Protein AF-A0A8K0KIW5-F1 (afdb_monomer_lite)

Foldseek 3Di:
DDDDDPDPDDDDPQDDPWHFQDWEDFEDFWIWTDTWQKIKIWGHDDPDDDDIDIDIDRLDDDDPPWGGWQEKYHDHHFRKIWTDTQQDWIWIAHPPVRHTQDTQDDHRFAFNYWYDDPDQWIWTFGDPAFRKIWIARNNVSDTDDIHGPPRGPVVVVVD

Radius of gyration: 17.93 Å; chains: 1; bounding box: 56×39×39 Å

Secondary structure (DSSP, 8-state):
---------------SS----EEEEETTTEEEEEETTEEEEEE---SSSPPPEEEEEE-S---TT---EEEEEE-SSSSEEEEEETTSPEEEEETTT--EEEEE---SPPEEEEEE-SSSEEEEEE-TTT-EEEEEETTTTEEEEEEE----HHHHTT-

InterPro domains:
  IPR015943 WD40/YVTN repeat-like-containing domain superfamily [G3DSA:2.130.10.10] (16-155)
  IPR036322 WD40-repeat-containing domain superfamily [SSF50978] (27-148)

pLDDT: mean 77.82, std 16.44, range [36.72, 95.81]

Structure (mmCIF, N/CA/C/O backbone):
data_AF-A0A8K0KIW5-F1
#
_entry.id   AF-A0A8K0KIW5-F1
#
loop_
_atom_site.group_PDB
_atom_site.id
_atom_site.type_symbol
_atom_site.label_atom_id
_atom_site.label_alt_id
_atom_site.label_comp_id
_atom_site.label_asym_id
_atom_site.label_entity_id
_atom_site.label_seq_id
_atom_site.pdbx_PDB_ins_code
_atom_site.Cartn_x
_atom_site.Cartn_y
_atom_site.Cartn_z
_atom_site.occupancy
_atom_site.B_iso_or_equiv
_atom_site.auth_seq_id
_atom_site.auth_comp_id
_atom_site.auth_asym_id
_atom_site.auth_atom_id
_atom_site.pdbx_PDB_model_num
ATOM 1 N N . MET A 1 1 ? -39.769 24.828 13.856 1.00 37.28 1 MET A N 1
ATOM 2 C CA . MET A 1 1 ? -38.710 24.445 14.812 1.00 37.28 1 MET A CA 1
ATOM 3 C C . MET A 1 1 ? -37.596 23.839 13.992 1.00 37.28 1 MET A C 1
ATOM 5 O O . MET A 1 1 ? -37.690 22.679 13.620 1.00 37.28 1 MET A O 1
ATOM 9 N N . ASP A 1 2 ? -36.640 24.676 13.609 1.00 39.56 2 ASP A N 1
ATOM 10 C CA . ASP A 1 2 ? -35.542 24.311 12.721 1.00 39.56 2 ASP A CA 1
ATOM 11 C C . ASP A 1 2 ? -34.338 23.932 13.593 1.00 39.56 2 ASP A C 1
ATOM 13 O O . ASP A 1 2 ? -33.947 24.698 14.475 1.00 39.56 2 ASP A O 1
ATOM 17 N N . ARG A 1 3 ? -33.837 22.704 13.449 1.00 43.00 3 ARG A N 1
ATOM 18 C CA . ARG A 1 3 ? -32.696 22.181 14.214 1.00 43.00 3 ARG A CA 1
ATOM 19 C C . ARG A 1 3 ? -31.484 22.183 13.292 1.00 43.00 3 ARG A C 1
ATOM 21 O O . ARG A 1 3 ? -31.209 21.187 12.631 1.00 43.00 3 ARG A O 1
ATOM 28 N N . THR A 1 4 ? -30.760 23.295 13.262 1.00 46.09 4 THR A N 1
ATOM 29 C CA . THR A 1 4 ? -29.416 23.352 12.683 1.00 46.09 4 THR A CA 1
ATOM 30 C C . THR A 1 4 ? -28.494 22.488 13.538 1.00 46.09 4 THR A C 1
ATOM 32 O O . THR A 1 4 ? -28.228 22.815 14.694 1.00 46.09 4 THR A O 1
ATOM 35 N N . ALA A 1 5 ? -28.070 21.344 13.002 1.00 49.28 5 ALA A N 1
ATOM 36 C CA . ALA A 1 5 ? -27.033 20.526 13.612 1.00 49.28 5 ALA A CA 1
ATOM 37 C C . ALA A 1 5 ? -25.733 21.340 13.639 1.00 49.28 5 ALA A C 1
ATOM 39 O O . ALA A 1 5 ? -25.256 21.786 12.595 1.00 49.28 5 ALA A O 1
ATOM 40 N N . ASP A 1 6 ? -25.209 21.564 14.838 1.00 44.28 6 ASP A N 1
ATOM 41 C CA . ASP A 1 6 ? -23.957 22.272 15.068 1.00 44.28 6 ASP A CA 1
ATOM 42 C C . ASP A 1 6 ? -22.801 21.374 14.596 1.00 44.28 6 ASP A C 1
ATOM 44 O O . ASP A 1 6 ? -22.355 20.467 15.300 1.00 44.28 6 ASP A O 1
ATOM 48 N N . ASN A 1 7 ? -22.398 21.531 13.333 1.00 51.44 7 ASN A N 1
ATOM 49 C CA . ASN A 1 7 ? -21.258 20.819 12.765 1.00 51.44 7 ASN A CA 1
ATOM 50 C C . ASN A 1 7 ? -19.985 21.585 13.138 1.00 51.44 7 ASN A C 1
ATOM 52 O O . ASN A 1 7 ? -19.544 22.473 12.403 1.00 51.44 7 ASN A O 1
ATOM 56 N N . GLU A 1 8 ? -19.381 21.232 14.276 1.00 45.72 8 GLU A N 1
ATOM 57 C CA . GLU A 1 8 ? -18.056 21.729 14.648 1.00 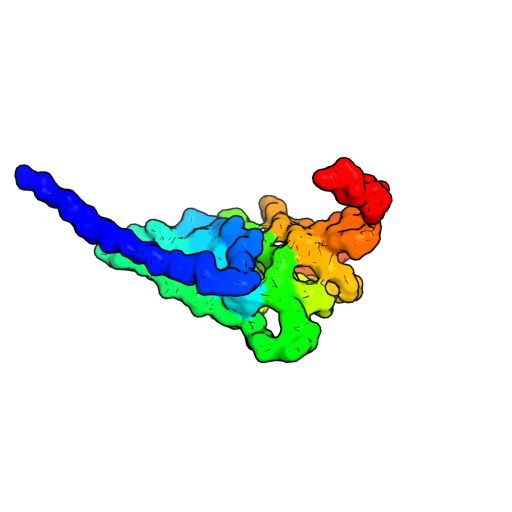45.72 8 GLU A CA 1
ATOM 58 C C . GLU A 1 8 ? -17.055 21.434 13.522 1.00 45.72 8 GLU A C 1
ATOM 60 O O . GLU A 1 8 ? -16.678 20.288 13.260 1.00 45.72 8 GLU A O 1
ATOM 65 N N . THR A 1 9 ? -16.614 22.489 12.835 1.00 52.09 9 THR A N 1
ATOM 66 C CA . THR A 1 9 ? -15.598 22.377 11.790 1.00 52.09 9 THR A CA 1
ATOM 67 C C . THR A 1 9 ? -14.246 22.126 12.451 1.00 52.09 9 THR A C 1
ATOM 69 O O . THR A 1 9 ? -13.653 23.027 13.044 1.00 52.09 9 THR A O 1
ATOM 72 N N . ARG A 1 10 ? -13.750 20.888 12.361 1.00 52.56 10 ARG A N 1
ATOM 73 C CA . ARG A 1 10 ? -12.423 20.513 12.862 1.00 52.56 10 ARG A CA 1
ATOM 74 C C . ARG A 1 10 ? -11.376 20.745 11.784 1.00 52.56 10 ARG A C 1
ATOM 76 O O . ARG A 1 10 ? -11.303 20.014 10.801 1.00 52.56 10 ARG A O 1
ATOM 83 N N . TRP A 1 11 ? -10.555 21.764 11.994 1.00 51.16 11 TRP A N 1
ATOM 84 C CA . TRP A 1 11 ? -9.410 22.055 11.145 1.00 51.16 11 TRP A CA 1
ATOM 85 C C . TRP A 1 11 ? -8.217 21.205 11.576 1.00 51.16 11 TRP A C 1
ATOM 87 O O . TRP A 1 11 ? -7.767 21.288 12.717 1.00 51.16 11 TRP A O 1
ATOM 97 N N . ILE A 1 12 ? -7.675 20.411 10.656 1.00 55.12 12 ILE A N 1
ATOM 98 C CA . ILE A 1 12 ? -6.349 19.812 10.819 1.00 55.12 12 ILE A CA 1
ATOM 99 C C . ILE A 1 12 ? -5.348 20.853 10.309 1.00 55.12 12 ILE A C 1
ATOM 101 O O . ILE A 1 12 ? -5.472 21.333 9.183 1.00 55.12 12 ILE A O 1
ATOM 105 N N . LYS A 1 13 ? -4.392 21.272 11.147 1.00 48.00 13 LYS A N 1
ATOM 106 C CA . LYS A 1 13 ? -3.386 22.274 10.768 1.00 48.00 13 LYS A CA 1
ATOM 107 C C . LYS A 1 13 ? -2.325 21.618 9.877 1.00 48.00 13 LYS A C 1
ATOM 109 O O . LYS A 1 13 ? -1.405 20.980 10.371 1.00 48.00 13 LYS A O 1
ATOM 114 N N . LEU A 1 14 ? -2.468 21.790 8.565 1.00 49.44 14 LEU A N 1
ATOM 115 C CA . LEU A 1 14 ? -1.633 21.195 7.510 1.00 49.44 14 LEU A CA 1
ATOM 116 C C . LEU A 1 14 ? -0.339 21.996 7.232 1.00 49.44 14 LEU A C 1
ATOM 118 O O . LEU A 1 14 ? -0.080 22.360 6.089 1.00 49.44 14 LEU A O 1
ATOM 122 N N . GLY A 1 15 ? 0.440 22.360 8.258 1.00 36.72 15 GLY A N 1
ATOM 123 C CA . GLY A 1 15 ? 1.567 23.296 8.098 1.00 36.72 15 GLY A CA 1
ATOM 124 C C . GLY A 1 15 ? 2.892 22.830 8.704 1.00 36.72 15 GLY A C 1
ATOM 125 O O . GLY A 1 15 ? 3.023 22.798 9.924 1.00 36.72 15 GLY A O 1
ATOM 126 N N . GLY A 1 16 ? 3.876 22.564 7.840 1.00 53.19 16 GLY A N 1
ATOM 127 C CA . GLY A 1 16 ? 5.279 22.243 8.132 1.00 53.19 16 GLY A CA 1
ATOM 128 C C . GLY A 1 16 ? 6.023 21.893 6.831 1.00 53.19 16 GLY A C 1
ATOM 129 O O . GLY A 1 16 ? 5.384 21.789 5.788 1.00 53.19 16 GLY A O 1
ATOM 130 N N . GLN A 1 17 ? 7.352 21.710 6.859 1.00 53.09 17 GLN A N 1
ATOM 131 C CA . GLN A 1 17 ? 8.107 21.208 5.687 1.00 53.09 17 GLN A CA 1
ATOM 132 C C . GLN A 1 17 ? 7.651 19.808 5.227 1.00 53.09 17 GLN A C 1
ATOM 134 O O . GLN A 1 17 ? 7.967 19.398 4.112 1.00 53.09 17 GLN A O 1
ATOM 139 N N . ASP A 1 18 ? 6.864 19.115 6.050 1.00 54.44 18 ASP A N 1
ATOM 140 C CA . ASP A 1 18 ? 6.187 17.879 5.694 1.00 54.44 18 ASP A CA 1
ATOM 141 C C . ASP A 1 18 ? 4.897 18.133 4.921 1.00 54.44 18 ASP A C 1
ATOM 143 O O . ASP A 1 18 ? 3.873 18.558 5.462 1.00 54.44 18 ASP A O 1
ATOM 147 N N . GLN A 1 19 ? 4.954 17.846 3.625 1.00 61.97 19 GLN A N 1
ATOM 148 C CA . GLN A 1 19 ? 3.797 17.919 2.749 1.00 61.97 19 GLN A CA 1
ATOM 149 C C . GLN A 1 19 ? 2.988 16.625 2.831 1.00 61.97 19 GLN A C 1
ATOM 151 O O . GLN A 1 19 ? 3.534 15.530 2.679 1.00 61.97 19 GLN A O 1
ATOM 156 N N . MET A 1 20 ? 1.672 16.754 3.032 1.00 61.62 20 MET A N 1
ATOM 157 C CA . MET A 1 20 ? 0.722 15.667 2.782 1.00 61.62 20 MET A CA 1
ATOM 158 C C . MET A 1 20 ? 0.969 15.130 1.377 1.00 61.62 20 MET A C 1
ATOM 160 O O . MET A 1 20 ? 0.847 15.875 0.405 1.00 61.62 20 MET A O 1
ATOM 164 N N . LYS A 1 21 ? 1.314 13.849 1.265 1.00 67.88 21 LYS A N 1
ATOM 165 C CA . LYS A 1 21 ? 1.639 13.285 -0.047 1.00 67.88 21 LYS A CA 1
ATOM 166 C C . LYS A 1 21 ? 0.413 12.722 -0.754 1.00 67.88 21 LYS A C 1
ATOM 168 O O . LYS A 1 21 ? 0.326 12.851 -1.966 1.00 67.88 21 LYS A O 1
ATOM 173 N N . ASN A 1 22 ? -0.537 12.124 -0.024 1.00 76.62 22 ASN A N 1
ATOM 174 C CA . ASN A 1 22 ? -1.619 11.344 -0.633 1.00 76.62 22 ASN A CA 1
ATOM 175 C C . ASN A 1 22 ? -2.885 11.281 0.245 1.00 76.62 22 ASN A C 1
ATOM 177 O O . ASN A 1 22 ? -2.782 11.114 1.461 1.00 76.62 22 ASN A O 1
ATOM 181 N N . ILE A 1 23 ? -4.065 11.332 -0.389 1.00 87.31 23 ILE A N 1
ATOM 182 C CA . ILE A 1 23 ? -5.389 11.037 0.195 1.00 87.31 23 ILE A CA 1
ATOM 183 C C . ILE A 1 23 ? -5.948 9.787 -0.499 1.00 87.31 23 ILE A C 1
ATOM 185 O O . ILE A 1 23 ? -5.859 9.684 -1.721 1.00 87.31 23 ILE A O 1
ATOM 189 N N . PHE A 1 24 ? -6.537 8.852 0.250 1.00 90.50 24 PHE A N 1
ATOM 190 C CA . PHE A 1 24 ? -7.087 7.604 -0.293 1.00 90.50 24 PHE A CA 1
ATOM 191 C C . PHE A 1 24 ? -8.268 7.074 0.533 1.00 90.50 24 PHE A C 1
ATOM 193 O O . PHE A 1 24 ? -8.434 7.422 1.699 1.00 90.50 24 PHE A O 1
ATOM 200 N N . PHE A 1 25 ? -9.102 6.223 -0.066 1.00 90.81 25 PHE A N 1
ATOM 201 C CA . PHE A 1 25 ? -10.178 5.521 0.644 1.00 90.81 25 PHE A CA 1
ATOM 202 C C . PHE A 1 25 ? -9.687 4.192 1.199 1.00 90.81 25 PHE A C 1
ATOM 204 O O . PHE A 1 25 ? -8.894 3.528 0.547 1.00 90.81 25 PHE A O 1
ATOM 211 N N . VAL A 1 26 ? -10.193 3.781 2.362 1.00 91.19 26 VAL A N 1
ATOM 212 C CA . VAL A 1 26 ? -9.946 2.456 2.951 1.00 91.19 26 VAL A CA 1
ATOM 213 C C . VAL A 1 26 ? -11.287 1.793 3.222 1.00 91.19 26 VAL A C 1
ATOM 215 O O . VAL A 1 26 ? -12.037 2.219 4.100 1.00 91.19 26 VAL A O 1
ATOM 218 N N . GLY A 1 27 ? -11.624 0.760 2.450 1.00 86.06 27 GLY A N 1
ATOM 219 C CA . GLY A 1 27 ? -12.981 0.225 2.454 1.00 86.06 27 GLY A CA 1
ATOM 220 C C . GLY A 1 27 ? -14.014 1.282 2.035 1.00 86.06 27 GLY A C 1
ATOM 221 O O . GLY A 1 27 ? -13.762 2.112 1.163 1.00 86.06 27 GLY A O 1
ATOM 222 N N . LYS A 1 28 ? -15.206 1.251 2.645 1.00 84.81 28 LYS A N 1
ATOM 223 C CA . LYS A 1 28 ? -16.374 2.018 2.164 1.00 84.81 28 LYS A CA 1
ATOM 224 C C . LYS A 1 28 ? -16.634 3.333 2.894 1.00 84.81 28 LYS A C 1
ATOM 226 O O . LYS A 1 28 ? -17.416 4.147 2.404 1.00 84.81 28 LYS A O 1
ATOM 231 N N . ASP A 1 29 ? -16.067 3.526 4.076 1.00 85.75 29 ASP A N 1
ATOM 232 C CA . ASP A 1 29 ? -16.477 4.573 5.016 1.00 85.75 29 ASP A CA 1
ATOM 233 C C . ASP A 1 29 ? -15.314 5.288 5.716 1.00 85.75 29 ASP A C 1
ATOM 235 O O . ASP A 1 29 ? -15.538 6.069 6.646 1.00 85.75 29 ASP A O 1
ATOM 239 N N . VAL A 1 30 ? -14.087 5.068 5.242 1.00 88.44 30 VAL A N 1
ATOM 240 C CA . VAL A 1 30 ? -12.878 5.678 5.796 1.00 88.44 30 VAL A CA 1
ATOM 241 C C . VAL A 1 30 ? -12.096 6.387 4.702 1.00 88.44 30 VAL A C 1
ATOM 243 O O . VAL A 1 30 ? -11.846 5.829 3.634 1.00 88.44 30 VAL A O 1
ATOM 246 N N . VAL A 1 31 ? -11.696 7.620 4.994 1.00 89.62 31 VAL A N 1
ATOM 247 C CA . VAL A 1 31 ? -10.722 8.390 4.217 1.00 89.62 31 VAL A CA 1
ATOM 248 C C . VAL A 1 31 ? -9.431 8.431 5.014 1.00 89.62 31 VAL A C 1
ATOM 250 O O . VAL A 1 31 ? -9.459 8.685 6.215 1.00 89.62 31 VAL A O 1
ATOM 253 N N . ALA A 1 32 ? -8.307 8.188 4.362 1.00 90.69 32 ALA A N 1
ATOM 254 C CA . ALA A 1 32 ? -6.996 8.206 4.974 1.00 90.69 32 ALA A CA 1
ATOM 255 C C . ALA A 1 32 ? -6.075 9.204 4.270 1.00 90.69 32 ALA A C 1
ATOM 257 O O . ALA A 1 32 ? -6.197 9.440 3.066 1.00 90.69 32 ALA A O 1
ATOM 258 N N . VAL A 1 33 ? -5.156 9.797 5.028 1.00 88.25 33 VAL A N 1
ATOM 259 C CA . VAL A 1 33 ? -4.178 10.757 4.520 1.00 88.25 33 VAL A CA 1
ATOM 260 C C . VAL A 1 33 ? -2.806 10.454 5.102 1.00 88.25 33 VAL A C 1
ATOM 262 O O . VAL A 1 33 ? -2.666 10.326 6.317 1.00 88.25 33 VAL A O 1
ATOM 265 N N . SER A 1 34 ? -1.796 10.329 4.241 1.00 85.38 34 SER A N 1
ATOM 266 C CA . SER A 1 34 ? -0.415 10.081 4.665 1.00 85.38 34 SER A CA 1
ATOM 267 C C . SER A 1 34 ? 0.345 11.387 4.896 1.00 85.38 34 SER A C 1
ATOM 269 O O . SER A 1 34 ? 0.416 12.227 3.990 1.00 85.38 34 SER A O 1
ATOM 271 N N . GLN A 1 35 ? 0.991 11.497 6.052 1.00 83.19 35 GLN A N 1
ATOM 272 C CA . GLN A 1 35 ? 1.883 12.588 6.422 1.00 83.19 35 GLN A CA 1
ATOM 273 C C . GLN A 1 35 ? 3.177 12.000 6.990 1.00 83.19 35 GLN A C 1
ATOM 275 O O . GLN A 1 35 ? 3.167 11.407 8.066 1.00 83.19 35 GLN A O 1
ATOM 280 N N . SER A 1 36 ? 4.285 12.167 6.268 1.00 80.75 36 SER A N 1
ATOM 281 C CA . SER A 1 36 ? 5.620 11.720 6.701 1.00 80.75 36 SER A CA 1
ATOM 282 C C . SER A 1 36 ? 5.646 10.222 7.026 1.00 80.75 36 SER A C 1
ATOM 284 O O . SER A 1 36 ? 5.649 9.410 6.107 1.00 80.75 36 SER A O 1
ATOM 286 N N . PHE A 1 37 ? 5.613 9.837 8.300 1.00 80.00 37 PHE A N 1
ATOM 287 C CA . PHE A 1 37 ? 5.649 8.453 8.789 1.00 80.00 37 PHE A CA 1
ATOM 288 C C . PHE A 1 37 ? 4.278 7.947 9.267 1.00 80.00 37 PHE A C 1
ATOM 290 O O . PHE A 1 37 ? 4.111 6.768 9.588 1.00 80.00 37 PHE A O 1
ATOM 297 N N . ASN A 1 38 ? 3.284 8.834 9.268 1.00 82.88 38 ASN A N 1
ATOM 298 C CA . ASN A 1 38 ? 1.976 8.619 9.860 1.00 82.88 38 ASN A CA 1
ATOM 299 C C . ASN A 1 38 ? 0.900 8.548 8.783 1.00 82.88 38 ASN A C 1
ATOM 301 O O . ASN A 1 38 ? 0.991 9.167 7.717 1.00 82.88 38 ASN A O 1
ATOM 305 N N . ILE A 1 39 ? -0.165 7.813 9.085 1.00 87.94 39 ILE A N 1
ATOM 306 C CA . ILE A 1 39 ? -1.396 7.858 8.309 1.00 87.94 39 ILE A CA 1
ATOM 307 C C . ILE A 1 39 ? -2.540 8.216 9.251 1.00 87.94 39 ILE A C 1
ATOM 309 O O . ILE A 1 39 ? -2.784 7.564 10.265 1.00 87.94 39 ILE A O 1
ATOM 313 N N . HIS A 1 40 ? -3.261 9.268 8.893 1.00 87.38 40 HIS A N 1
ATOM 314 C CA . HIS A 1 40 ? -4.454 9.715 9.592 1.00 87.38 40 HIS A CA 1
ATOM 315 C C . HIS A 1 40 ? -5.682 9.125 8.911 1.00 87.38 40 HIS A C 1
ATOM 317 O O . HIS A 1 40 ? -5.822 9.244 7.700 1.00 87.38 40 HIS A O 1
ATOM 323 N N . PHE A 1 41 ? -6.581 8.524 9.679 1.00 88.88 41 PHE A N 1
ATOM 324 C CA . PHE A 1 41 ? -7.810 7.887 9.224 1.00 88.88 41 PHE A CA 1
ATOM 325 C C . PHE A 1 41 ? -9.017 8.636 9.790 1.00 88.88 41 PHE A C 1
ATOM 327 O O . PHE A 1 41 ? -9.147 8.843 10.998 1.00 88.88 41 PHE A O 1
ATOM 334 N N . LEU A 1 42 ? -9.930 9.011 8.906 1.00 87.31 42 LEU A N 1
ATOM 335 C CA . LEU A 1 42 ? -11.202 9.642 9.206 1.00 87.31 42 LEU A CA 1
ATOM 336 C C . LEU A 1 42 ? -12.325 8.700 8.788 1.00 87.31 42 LEU A C 1
ATOM 338 O O . LEU A 1 42 ? -12.583 8.513 7.598 1.00 87.31 42 LEU A O 1
ATOM 342 N N . LYS A 1 43 ? -13.026 8.141 9.773 1.00 84.50 43 LYS A N 1
ATOM 343 C CA . LYS A 1 43 ? -14.269 7.414 9.522 1.00 84.50 43 LYS A CA 1
ATOM 344 C C . LYS A 1 43 ? -15.416 8.416 9.411 1.00 84.50 43 LYS A C 1
ATOM 346 O O . LYS A 1 43 ? -15.703 9.131 10.372 1.00 84.50 43 LYS A O 1
ATOM 351 N N . TYR A 1 44 ? -16.058 8.479 8.245 1.00 77.56 44 TYR A N 1
ATOM 352 C CA . TYR A 1 44 ? -17.051 9.517 7.938 1.00 77.56 44 TYR A CA 1
ATOM 353 C C . TYR A 1 44 ? -18.504 9.027 7.985 1.00 77.56 44 TYR A C 1
ATOM 355 O O . TYR A 1 44 ? -19.408 9.849 8.140 1.00 77.56 44 TYR A O 1
ATOM 363 N N . LYS A 1 45 ? -18.761 7.713 7.884 1.00 70.25 45 LYS A N 1
ATOM 364 C CA . LYS A 1 45 ? -20.096 7.162 8.169 1.00 70.25 45 LYS A CA 1
ATOM 365 C C . LYS A 1 45 ? -20.186 6.759 9.629 1.00 70.25 45 LYS A C 1
ATOM 367 O O . LYS A 1 45 ? -19.374 5.978 10.124 1.00 70.25 45 LYS A O 1
ATOM 372 N N . ASN A 1 46 ? -21.206 7.285 10.293 1.00 60.84 46 ASN A N 1
ATOM 373 C CA . ASN A 1 46 ? -21.552 6.911 11.647 1.00 60.84 46 ASN A CA 1
ATOM 374 C C . ASN A 1 46 ? -22.906 6.200 11.635 1.00 60.84 46 ASN A C 1
ATOM 376 O O . ASN A 1 46 ? -23.900 6.799 11.227 1.00 60.84 46 ASN A O 1
ATOM 380 N N . GLU A 1 47 ? -22.945 4.932 12.042 1.00 64.25 47 GLU A N 1
ATOM 381 C CA . GLU A 1 47 ? -24.209 4.191 12.143 1.00 64.25 47 GLU A CA 1
ATOM 382 C C . GLU A 1 47 ? -25.034 4.633 13.366 1.00 64.25 47 GLU A C 1
ATOM 384 O O . GLU A 1 47 ? -26.242 4.428 13.393 1.00 64.25 47 GLU A O 1
ATOM 389 N N . GLU A 1 48 ? -24.446 5.371 14.316 1.00 55.66 48 GLU A N 1
ATOM 390 C CA . GLU A 1 48 ? -25.168 5.907 15.471 1.00 55.66 48 GLU A CA 1
ATOM 391 C C . GLU A 1 48 ? -24.655 7.298 15.856 1.00 55.66 48 GLU A C 1
ATOM 393 O O . GLU A 1 48 ? -23.644 7.388 16.533 1.00 55.66 48 GLU A O 1
ATOM 398 N N . LYS A 1 49 ? -25.350 8.374 15.436 1.00 54.00 49 LYS A N 1
ATOM 399 C CA . LYS A 1 49 ? -25.440 9.738 16.045 1.00 54.00 49 LYS A CA 1
ATOM 400 C C . LYS A 1 49 ? -24.211 10.377 16.746 1.00 54.00 49 LYS A C 1
ATOM 402 O O . LYS A 1 49 ? -24.374 11.353 17.474 1.00 54.00 49 LYS A O 1
ATOM 407 N N . GLY A 1 50 ? -23.001 9.881 16.559 1.00 54.66 50 GLY A N 1
ATOM 408 C CA . GLY A 1 50 ? -21.798 10.320 17.250 1.00 54.66 50 GLY A CA 1
ATOM 409 C C . GLY A 1 50 ? -20.957 11.242 16.381 1.00 54.66 50 GLY A C 1
ATOM 410 O O . GLY A 1 50 ? -21.103 11.310 15.157 1.00 54.66 50 GLY A O 1
ATOM 411 N N . SER A 1 51 ? -20.036 11.947 17.016 1.00 57.88 51 SER A N 1
ATOM 412 C CA . SER A 1 51 ? -19.038 12.752 16.323 1.00 57.88 51 SER A CA 1
ATOM 413 C C . SER A 1 51 ? -18.184 11.890 15.372 1.00 57.88 51 SER A C 1
ATOM 415 O O . SER A 1 51 ? -17.981 10.702 15.645 1.00 57.88 51 SER A O 1
ATOM 417 N N . PRO A 1 52 ? -17.666 12.460 14.268 1.00 62.28 52 PRO A N 1
ATOM 418 C CA . PRO A 1 52 ? -16.696 11.781 13.409 1.00 62.28 52 PRO A CA 1
ATOM 419 C C . PRO A 1 52 ? -15.522 11.226 14.228 1.00 62.28 52 PRO A C 1
ATOM 421 O O . PRO A 1 52 ? -14.980 11.916 15.098 1.00 62.28 52 PRO A O 1
ATOM 424 N N . GLN A 1 53 ? -15.139 9.975 13.954 1.00 71.44 53 GLN A N 1
ATOM 425 C CA . GLN A 1 53 ? -14.012 9.320 14.619 1.00 71.44 53 GLN A CA 1
ATOM 426 C C . GLN A 1 53 ? -12.735 9.565 13.811 1.00 71.44 53 GLN A C 1
ATOM 428 O O . GLN A 1 53 ? -12.635 9.170 12.647 1.00 71.44 53 GLN A O 1
ATOM 433 N N . PHE A 1 54 ? -11.769 10.221 14.453 1.00 71.75 54 PHE A N 1
ATOM 434 C CA . PHE A 1 54 ? -10.434 10.472 13.919 1.00 71.75 54 PHE A CA 1
ATOM 435 C C . PHE A 1 54 ? -9.449 9.539 14.618 1.00 71.75 54 PHE A C 1
ATOM 437 O O . PHE A 1 54 ? -9.397 9.509 15.847 1.00 71.75 54 PHE A O 1
ATOM 444 N N . LEU A 1 55 ? -8.675 8.792 13.840 1.00 74.50 55 LEU A N 1
ATOM 445 C CA . LEU A 1 55 ? -7.628 7.902 14.329 1.00 74.50 55 LEU A CA 1
ATOM 446 C C . LEU A 1 55 ? -6.325 8.254 13.617 1.00 74.50 55 LEU A C 1
ATOM 448 O O . LEU A 1 55 ? -6.303 8.370 12.397 1.00 74.50 55 LEU A O 1
ATOM 452 N N . THR A 1 56 ? -5.238 8.405 14.362 1.00 77.50 56 THR A N 1
ATOM 453 C CA . THR A 1 56 ? -3.890 8.487 13.789 1.00 77.50 56 THR A CA 1
ATOM 454 C C . THR A 1 56 ? -3.212 7.152 14.019 1.00 77.50 56 THR A C 1
ATOM 456 O O . THR A 1 56 ? -3.286 6.613 15.123 1.00 77.50 56 THR A O 1
ATOM 459 N N . TYR A 1 57 ? -2.587 6.616 12.979 1.00 76.50 57 TYR A N 1
ATOM 460 C CA . TYR A 1 57 ? -1.798 5.404 13.069 1.00 76.50 57 TYR A CA 1
ATOM 461 C C . TYR A 1 57 ? -0.388 5.672 12.555 1.00 76.50 57 TYR A C 1
ATOM 463 O O . TYR A 1 57 ? -0.189 6.053 11.395 1.00 76.50 57 TYR A O 1
ATOM 471 N N . ASP A 1 58 ? 0.578 5.446 13.435 1.00 74.25 58 ASP A N 1
ATOM 472 C CA . ASP A 1 58 ? 1.995 5.530 13.120 1.00 74.25 58 ASP A CA 1
ATOM 473 C C . ASP A 1 58 ? 2.374 4.208 12.447 1.00 74.25 58 ASP A C 1
ATOM 475 O O . ASP A 1 58 ? 2.514 3.168 13.095 1.00 74.25 58 ASP A O 1
ATOM 479 N N . VAL A 1 59 ? 2.446 4.225 11.117 1.00 73.44 59 VAL A N 1
ATOM 480 C CA . VAL A 1 59 ? 2.741 3.018 10.331 1.00 73.44 59 VAL A CA 1
ATOM 481 C C . VAL A 1 59 ? 4.190 2.601 10.533 1.00 73.44 59 VAL A C 1
ATOM 483 O O . VAL A 1 59 ? 4.499 1.415 10.640 1.00 73.44 59 VAL A O 1
ATOM 486 N N . PHE A 1 60 ? 5.074 3.593 10.580 1.00 71.12 60 PHE A N 1
ATOM 487 C CA . PHE A 1 60 ? 6.504 3.411 10.723 1.00 71.12 60 PHE A CA 1
ATOM 488 C C . PHE A 1 60 ? 6.997 4.210 11.916 1.00 71.12 60 PHE A C 1
ATOM 490 O O . PHE A 1 60 ? 6.517 5.309 12.188 1.00 71.12 60 PHE A O 1
ATOM 497 N N . LYS A 1 61 ? 7.981 3.654 12.618 1.00 69.56 61 LYS A N 1
ATOM 498 C CA . LYS A 1 61 ? 8.733 4.428 13.598 1.00 69.56 61 LYS A CA 1
ATOM 499 C C . LYS A 1 61 ? 9.663 5.364 12.842 1.00 69.56 61 LYS A C 1
ATOM 501 O O . LYS A 1 61 ? 10.268 4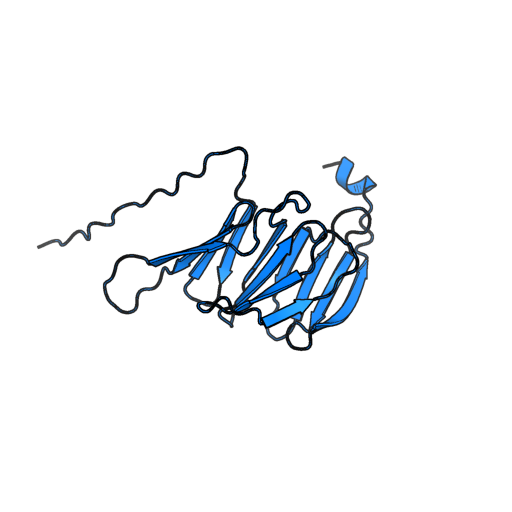.950 11.856 1.00 69.56 61 LYS A O 1
ATOM 506 N N . GLU A 1 62 ? 9.751 6.597 13.315 1.00 66.25 62 GLU A N 1
ATOM 507 C CA . GLU A 1 62 ? 10.791 7.520 12.885 1.00 66.25 62 GLU A CA 1
ATOM 508 C C . GLU A 1 62 ? 12.154 6.884 13.194 1.00 66.25 62 GLU A C 1
ATOM 510 O O . GLU A 1 62 ? 12.408 6.459 14.324 1.00 66.25 62 GLU A O 1
ATOM 515 N N . ASP A 1 63 ? 12.974 6.735 12.159 1.00 66.44 63 ASP A N 1
ATOM 516 C CA . ASP A 1 63 ? 14.324 6.182 12.216 1.00 66.44 63 ASP A CA 1
ATOM 517 C C . ASP A 1 63 ? 15.175 6.940 11.191 1.00 66.44 63 ASP A C 1
ATOM 519 O O . ASP A 1 63 ? 14.685 7.303 10.117 1.00 66.44 63 ASP A O 1
ATOM 523 N N . ASP A 1 64 ? 16.441 7.179 11.518 1.00 56.59 64 ASP A N 1
ATOM 524 C CA . ASP A 1 64 ? 17.353 8.042 10.762 1.00 56.59 64 ASP A CA 1
ATOM 525 C C . ASP A 1 64 ? 17.663 7.492 9.351 1.00 56.59 64 ASP A C 1
ATOM 527 O O . ASP A 1 64 ? 18.160 8.215 8.485 1.00 56.59 64 ASP A O 1
ATOM 531 N N . GLU A 1 65 ? 17.375 6.211 9.089 1.00 64.25 65 GLU A N 1
ATOM 532 C CA . GLU A 1 65 ? 17.704 5.539 7.823 1.00 64.25 65 GLU A CA 1
ATOM 533 C C . GLU A 1 65 ? 16.611 5.601 6.745 1.00 64.25 65 GLU A C 1
ATOM 535 O O . GLU A 1 65 ? 16.879 5.276 5.578 1.00 64.25 65 GLU A O 1
ATOM 540 N N . VAL A 1 66 ? 15.388 6.004 7.094 1.00 65.56 66 VAL A N 1
ATOM 541 C CA . VAL A 1 66 ? 14.240 5.926 6.186 1.00 65.56 66 VAL A CA 1
ATOM 542 C C . VAL A 1 66 ? 13.589 7.285 5.956 1.00 65.56 66 VAL A C 1
ATOM 544 O O . VAL A 1 66 ? 13.051 7.918 6.856 1.00 65.56 66 VAL A O 1
ATOM 547 N N . GLU A 1 67 ? 13.567 7.715 4.694 1.00 69.88 67 GLU A N 1
ATOM 548 C CA . GLU A 1 67 ? 12.705 8.816 4.265 1.00 69.88 67 GLU A CA 1
ATOM 549 C C . GLU A 1 67 ? 11.263 8.299 4.242 1.00 69.88 67 GLU A C 1
ATOM 551 O O . GLU A 1 67 ? 11.035 7.203 3.735 1.00 69.88 67 GLU A O 1
ATOM 556 N N . GLY A 1 68 ? 10.327 9.067 4.810 1.00 77.56 68 GLY A N 1
ATOM 557 C CA . GLY A 1 68 ? 8.935 8.693 5.091 1.00 77.56 68 GLY A CA 1
ATOM 558 C C . GLY A 1 68 ? 8.135 7.999 3.976 1.00 77.56 68 GLY A C 1
ATOM 559 O O . GLY A 1 68 ? 8.600 7.694 2.880 1.00 77.56 68 GLY A O 1
ATOM 560 N N . ILE A 1 69 ? 6.857 7.769 4.250 1.00 83.94 69 ILE A N 1
ATOM 561 C CA . ILE A 1 69 ? 5.912 7.131 3.331 1.00 83.94 69 ILE A CA 1
ATOM 562 C C . ILE A 1 69 ? 5.966 7.814 1.954 1.00 83.94 69 ILE A C 1
ATOM 564 O O . ILE A 1 69 ? 5.770 9.026 1.822 1.00 83.94 69 ILE A O 1
ATOM 568 N N . THR A 1 70 ? 6.238 7.028 0.912 1.00 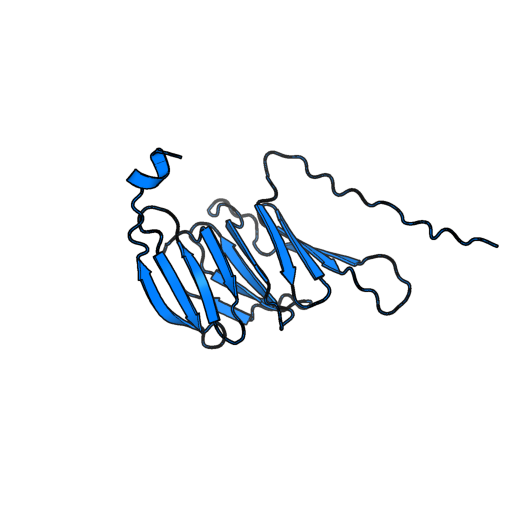85.69 70 THR A N 1
ATOM 569 C CA . THR A 1 70 ? 6.316 7.516 -0.471 1.00 85.69 70 THR A CA 1
ATOM 570 C C . THR A 1 70 ? 4.960 7.446 -1.149 1.00 85.69 70 THR A C 1
ATOM 572 O O . THR A 1 70 ? 4.579 8.365 -1.872 1.00 85.69 70 THR A O 1
ATOM 575 N N . CYS A 1 71 ? 4.212 6.374 -0.899 1.00 87.75 71 CYS A N 1
ATOM 576 C CA . CYS A 1 71 ? 2.898 6.165 -1.483 1.00 87.75 71 CYS A CA 1
ATOM 577 C C . CYS A 1 71 ? 2.041 5.231 -0.633 1.00 87.75 71 CYS A C 1
ATOM 579 O O . CYS A 1 71 ? 2.531 4.428 0.162 1.00 87.75 71 CYS A O 1
ATOM 581 N N . VAL A 1 72 ? 0.735 5.357 -0.832 1.00 91.94 72 VAL A N 1
ATOM 582 C CA . VAL A 1 72 ? -0.317 4.643 -0.115 1.00 91.94 72 VAL A CA 1
ATOM 583 C C . VAL A 1 72 ? -1.451 4.348 -1.080 1.00 91.94 72 VAL A C 1
ATOM 585 O O . VAL A 1 72 ? -1.718 5.129 -1.992 1.00 91.94 72 VAL A O 1
ATOM 588 N N . ALA A 1 73 ? -2.123 3.226 -0.873 1.00 93.94 73 ALA A N 1
ATOM 589 C CA . ALA A 1 73 ? -3.333 2.868 -1.593 1.00 93.94 73 ALA A CA 1
ATOM 590 C C . ALA A 1 73 ? -4.255 2.117 -0.646 1.00 93.94 73 ALA A C 1
ATOM 592 O O . ALA A 1 73 ? -3.789 1.301 0.146 1.00 93.94 73 ALA A O 1
ATOM 593 N N . GLY A 1 74 ? -5.557 2.352 -0.727 1.00 94.25 74 GLY A N 1
ATOM 594 C CA . GLY A 1 74 ? -6.517 1.523 -0.014 1.00 94.25 74 GLY A CA 1
ATOM 595 C C . GLY A 1 74 ? -7.266 0.606 -0.959 1.00 94.25 74 GLY A C 1
ATOM 596 O O . GLY A 1 74 ? -7.385 0.868 -2.155 1.00 94.25 74 GLY A O 1
ATOM 597 N N . HIS A 1 75 ? -7.716 -0.511 -0.409 1.00 93.25 75 HIS A N 1
ATOM 598 C CA . HIS A 1 75 ? -8.479 -1.494 -1.150 1.00 93.25 75 HIS A CA 1
ATOM 599 C C . HIS A 1 75 ? -9.958 -1.082 -1.170 1.00 93.25 75 HIS A C 1
ATOM 601 O O . HIS A 1 75 ? -10.528 -0.730 -0.138 1.00 93.25 75 HIS A O 1
ATOM 607 N N . GLU A 1 76 ? -10.604 -1.168 -2.334 1.00 83.19 76 GLU A N 1
ATOM 608 C CA . GLU A 1 76 ? -11.984 -0.690 -2.515 1.00 83.19 76 GLU A CA 1
ATOM 609 C C . GLU A 1 76 ? -13.022 -1.577 -1.798 1.00 83.19 76 GLU A C 1
ATOM 611 O O . GLU A 1 76 ? -13.956 -1.090 -1.161 1.00 83.19 76 GLU A O 1
ATOM 616 N N . GLY A 1 77 ? -12.857 -2.904 -1.871 1.00 84.62 77 GLY A N 1
ATOM 617 C CA . GLY A 1 77 ? -13.781 -3.871 -1.259 1.00 84.62 77 GLY A CA 1
ATOM 618 C C . GLY A 1 77 ? -13.481 -4.303 0.185 1.00 84.62 77 GLY A C 1
ATOM 619 O O . GLY A 1 77 ? -14.403 -4.697 0.899 1.00 84.62 77 GLY A O 1
ATOM 620 N N . LEU A 1 78 ? -12.222 -4.250 0.623 1.00 90.38 78 LEU A N 1
ATOM 621 C CA . LEU A 1 78 ? -11.770 -4.758 1.918 1.00 90.38 78 LEU A CA 1
ATOM 622 C C . LEU A 1 78 ? -11.272 -3.599 2.788 1.00 90.38 78 LEU A C 1
ATOM 624 O O . LEU A 1 78 ? -10.642 -2.684 2.260 1.00 90.38 78 LEU A O 1
ATOM 628 N N . PRO A 1 79 ? -11.491 -3.623 4.115 1.00 91.25 79 PRO A N 1
ATOM 629 C CA . PRO A 1 79 ? -10.950 -2.605 5.005 1.00 91.25 79 PRO A CA 1
ATOM 630 C C . PRO A 1 79 ? -9.448 -2.858 5.206 1.00 91.25 79 PRO A C 1
ATOM 632 O O . PRO A 1 79 ? -9.018 -3.404 6.216 1.00 91.25 79 PRO A O 1
ATOM 635 N N . MET A 1 80 ? -8.641 -2.528 4.200 1.00 93.50 80 MET A N 1
ATOM 636 C CA . MET A 1 80 ? -7.188 -2.682 4.213 1.00 93.50 80 MET A CA 1
ATOM 637 C C . MET A 1 80 ? -6.513 -1.639 3.327 1.00 93.50 80 MET A C 1
ATOM 639 O O . MET A 1 80 ? -7.138 -1.040 2.448 1.00 93.50 80 MET A O 1
ATOM 643 N N . PHE A 1 81 ? -5.219 -1.452 3.543 1.00 94.88 81 PHE A N 1
ATOM 644 C CA . PHE A 1 81 ? -4.399 -0.540 2.762 1.00 94.88 81 PHE A CA 1
ATOM 645 C C . PHE A 1 81 ? -2.984 -1.083 2.570 1.00 94.88 81 PHE A C 1
ATOM 647 O O . PHE A 1 81 ? -2.506 -1.920 3.337 1.00 94.88 81 PHE A O 1
ATOM 654 N N . ALA A 1 82 ? -2.327 -0.599 1.523 1.00 94.62 82 ALA A N 1
ATOM 655 C CA . ALA A 1 82 ? -0.931 -0.822 1.208 1.00 94.62 82 ALA A CA 1
ATOM 656 C C . ALA A 1 82 ? -0.163 0.492 1.347 1.00 94.62 82 ALA A C 1
ATOM 658 O O . ALA A 1 82 ? -0.693 1.573 1.084 1.00 94.62 82 ALA A O 1
ATOM 659 N N . THR A 1 83 ? 1.098 0.387 1.732 1.00 91.94 83 THR A N 1
ATOM 660 C CA . THR A 1 83 ? 2.004 1.521 1.895 1.00 91.94 83 THR A CA 1
ATOM 661 C C . THR A 1 83 ? 3.418 1.117 1.509 1.00 91.94 83 THR A C 1
ATOM 663 O O . THR A 1 83 ? 3.804 -0.049 1.644 1.00 91.94 83 THR A O 1
ATOM 666 N N . ALA A 1 84 ? 4.179 2.078 0.999 1.00 88.56 84 ALA A N 1
ATOM 667 C CA . ALA A 1 84 ? 5.596 1.928 0.722 1.00 88.56 84 ALA A CA 1
ATOM 668 C C . ALA A 1 84 ? 6.370 3.142 1.235 1.00 88.56 84 ALA A C 1
ATOM 670 O O . ALA A 1 84 ? 5.837 4.245 1.367 1.00 88.56 84 ALA A O 1
ATOM 671 N N . MET A 1 85 ? 7.647 2.911 1.503 1.00 80.44 85 MET A N 1
ATOM 672 C CA . MET A 1 85 ? 8.588 3.887 2.029 1.00 80.44 85 MET A CA 1
ATOM 673 C C . MET A 1 85 ? 9.897 3.785 1.241 1.00 80.44 85 MET A C 1
ATOM 675 O O . MET A 1 85 ? 10.166 2.758 0.603 1.00 80.44 85 MET A O 1
ATOM 679 N N . THR A 1 86 ? 10.701 4.848 1.245 1.00 74.81 86 THR A N 1
ATOM 680 C CA . THR A 1 86 ? 11.984 4.869 0.535 1.00 74.81 86 THR A CA 1
ATOM 681 C C . THR A 1 86 ? 12.862 3.717 1.019 1.00 74.81 86 THR A C 1
ATOM 683 O O . THR A 1 86 ? 13.027 3.522 2.219 1.00 74.81 86 THR A O 1
ATOM 686 N N . LYS A 1 87 ? 13.413 2.928 0.085 1.00 72.00 87 LYS A N 1
ATOM 687 C CA . LYS A 1 87 ? 14.230 1.724 0.365 1.00 72.00 87 LYS A CA 1
ATOM 688 C C . LYS A 1 87 ? 13.540 0.621 1.191 1.00 72.00 87 LYS A C 1
ATOM 690 O O . LYS A 1 87 ? 14.189 -0.371 1.527 1.00 72.00 87 LYS A O 1
ATOM 695 N N . ALA A 1 88 ? 12.246 0.736 1.479 1.00 73.06 88 ALA A N 1
ATOM 696 C CA . ALA A 1 88 ? 11.495 -0.257 2.235 1.00 73.06 88 ALA A CA 1
ATOM 697 C C . ALA A 1 88 ? 10.683 -1.193 1.327 1.00 73.06 88 ALA A C 1
ATOM 699 O O . ALA A 1 88 ? 10.510 -0.978 0.127 1.00 73.06 88 ALA A O 1
ATOM 700 N N . GLN A 1 89 ? 10.167 -2.265 1.926 1.00 86.31 89 GLN A N 1
ATOM 701 C CA . GLN A 1 89 ? 9.250 -3.194 1.265 1.00 86.31 89 GLN A CA 1
ATOM 702 C C . GLN A 1 89 ? 7.827 -2.624 1.266 1.00 86.31 89 GLN A C 1
ATOM 704 O O . GLN A 1 89 ? 7.464 -1.855 2.153 1.00 86.31 89 GLN A O 1
ATOM 709 N N . ILE A 1 90 ? 7.002 -3.045 0.305 1.00 91.88 90 ILE A N 1
ATOM 710 C CA . ILE A 1 90 ? 5.576 -2.701 0.317 1.00 91.88 90 ILE A CA 1
ATOM 711 C C . ILE A 1 90 ? 4.911 -3.524 1.420 1.00 91.88 90 ILE A C 1
ATOM 713 O O . ILE A 1 90 ? 5.025 -4.754 1.444 1.00 91.88 90 ILE A O 1
ATOM 717 N N . GLN A 1 91 ? 4.209 -2.856 2.324 1.00 92.12 91 GLN A N 1
ATOM 718 C CA . GLN A 1 91 ? 3.517 -3.482 3.444 1.00 92.12 91 GLN A CA 1
ATOM 719 C C . GLN A 1 91 ? 2.014 -3.292 3.317 1.00 92.12 91 GLN A C 1
ATOM 721 O O . GLN A 1 91 ? 1.546 -2.250 2.860 1.00 92.12 91 GLN A O 1
ATOM 726 N N . LEU A 1 92 ? 1.263 -4.322 3.702 1.00 94.69 92 LEU A N 1
ATOM 727 C CA . LEU A 1 92 ? -0.193 -4.305 3.699 1.00 94.69 92 LEU A CA 1
ATOM 728 C C . LEU A 1 92 ? -0.710 -4.486 5.117 1.00 94.69 92 LEU A C 1
ATOM 730 O O . LEU A 1 92 ? -0.247 -5.369 5.841 1.00 94.69 92 LEU A O 1
ATOM 734 N N . PHE A 1 93 ? -1.711 -3.695 5.478 1.00 94.75 93 PHE A N 1
ATOM 735 C CA . PHE A 1 93 ? -2.306 -3.666 6.807 1.00 94.75 93 PHE A CA 1
ATOM 736 C C . PHE A 1 93 ? -3.823 -3.740 6.712 1.00 94.75 93 PHE A C 1
ATOM 738 O O . PHE A 1 93 ? -4.443 -3.158 5.822 1.00 94.75 93 PHE A O 1
ATOM 745 N N . SER A 1 94 ? -4.426 -4.449 7.657 1.00 94.00 94 SER A N 1
ATOM 746 C CA . SER A 1 94 ? -5.872 -4.454 7.848 1.00 94.00 94 SER A CA 1
ATOM 747 C C . SER A 1 94 ? -6.318 -3.226 8.640 1.00 94.00 94 SER A C 1
ATOM 749 O O . SER A 1 94 ? -5.568 -2.659 9.426 1.00 94.00 94 SER A O 1
ATOM 751 N N . TYR A 1 95 ? -7.568 -2.831 8.474 1.00 91.25 95 TYR A N 1
ATOM 752 C CA . TYR A 1 95 ? -8.226 -1.767 9.217 1.00 91.25 95 TYR A CA 1
ATOM 753 C C . TYR A 1 95 ? -9.523 -2.327 9.833 1.00 91.25 95 TYR A C 1
ATOM 755 O O . TYR A 1 95 ? -10.180 -3.157 9.202 1.00 91.25 95 TYR A O 1
ATOM 763 N N . PRO A 1 96 ? -9.921 -1.935 11.059 1.00 89.25 96 PRO A N 1
ATOM 764 C CA . PRO A 1 96 ? -9.284 -0.963 11.957 1.00 89.25 96 PRO A CA 1
ATOM 765 C C . PRO A 1 96 ? -8.212 -1.562 12.880 1.00 89.25 96 PRO A C 1
ATOM 767 O O . PRO A 1 96 ? -7.703 -0.862 13.745 1.00 89.25 96 PRO A O 1
ATOM 770 N N . THR A 1 97 ? -7.889 -2.853 12.754 1.00 90.25 97 THR A N 1
ATOM 771 C CA . THR A 1 97 ? -6.961 -3.508 13.700 1.00 90.25 97 THR A CA 1
ATOM 772 C C . THR A 1 97 ? -5.497 -3.129 13.487 1.00 90.25 97 THR A C 1
ATOM 774 O O . THR A 1 97 ? -4.684 -3.342 14.381 1.00 90.25 97 THR A O 1
ATOM 777 N N . PHE A 1 98 ? -5.157 -2.602 12.306 1.00 90.62 98 PHE A N 1
ATOM 778 C CA . PHE A 1 98 ? -3.788 -2.307 11.883 1.00 90.62 98 PHE A CA 1
ATOM 779 C C . PHE A 1 98 ? -2.844 -3.516 11.939 1.00 90.62 98 PHE A C 1
ATOM 781 O O . PHE A 1 98 ? -1.624 -3.370 11.966 1.00 90.62 98 PHE A O 1
ATOM 788 N N . ALA A 1 99 ? -3.393 -4.734 11.912 1.00 91.62 99 ALA A N 1
ATOM 789 C CA . ALA A 1 99 ? -2.590 -5.939 11.812 1.00 91.62 99 ALA A CA 1
ATOM 790 C C . ALA A 1 99 ? -1.982 -6.038 10.409 1.00 91.62 99 ALA A C 1
ATOM 792 O O . ALA A 1 99 ? -2.697 -5.923 9.405 1.00 91.62 99 ALA A O 1
ATOM 793 N N . GLN A 1 100 ? -0.673 -6.275 10.348 1.00 92.31 100 GLN A N 1
ATOM 794 C CA . GLN A 1 100 ? 0.048 -6.505 9.103 1.00 92.31 100 GLN A CA 1
ATOM 795 C C . 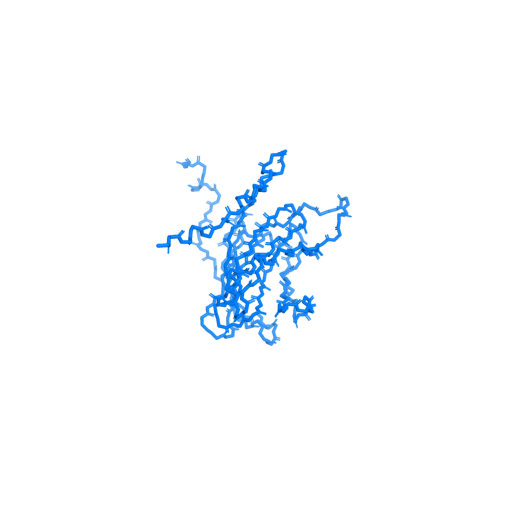GLN A 1 100 ? -0.456 -7.797 8.444 1.00 92.31 100 GLN A C 1
ATOM 797 O O . GLN A 1 100 ? -0.382 -8.876 9.027 1.00 92.31 100 GLN A O 1
ATOM 802 N N . VAL A 1 101 ? -0.975 -7.673 7.223 1.00 93.81 101 VAL A N 1
ATOM 803 C CA . VAL A 1 101 ? -1.526 -8.781 6.429 1.00 93.81 101 VAL A CA 1
ATOM 804 C C . VAL A 1 101 ? -0.410 -9.499 5.684 1.00 93.81 101 VAL A C 1
ATOM 806 O O . VAL A 1 101 ? -0.329 -10.723 5.697 1.00 93.81 101 VAL A O 1
ATOM 809 N N . THR A 1 102 ? 0.457 -8.738 5.014 1.00 93.50 102 THR A N 1
ATOM 810 C CA . THR A 1 102 ? 1.568 -9.294 4.241 1.00 93.50 102 THR A CA 1
ATOM 811 C C . THR A 1 102 ? 2.654 -8.247 4.007 1.00 93.50 102 THR A C 1
ATOM 813 O O . THR A 1 102 ? 2.469 -7.048 4.238 1.00 93.50 102 THR A O 1
ATOM 816 N N . THR A 1 103 ? 3.791 -8.703 3.494 1.00 92.06 103 THR A N 1
ATOM 817 C CA . THR A 1 103 ? 4.865 -7.843 3.004 1.00 92.06 103 THR A CA 1
ATOM 818 C C . THR A 1 103 ? 5.353 -8.352 1.665 1.00 92.06 103 THR A C 1
ATOM 820 O O . THR A 1 103 ? 5.750 -9.510 1.527 1.00 92.06 103 THR A O 1
ATOM 823 N N . LEU A 1 104 ? 5.353 -7.468 0.676 1.00 92.00 104 LEU A N 1
ATOM 824 C CA . LEU A 1 104 ? 5.779 -7.781 -0.676 1.00 92.00 104 LEU A CA 1
ATOM 825 C C . LEU A 1 104 ? 7.247 -7.396 -0.814 1.00 92.00 104 LEU A C 1
ATOM 827 O O . LEU A 1 104 ? 7.618 -6.221 -0.881 1.00 92.00 104 LEU A O 1
ATOM 831 N N . ARG A 1 105 ? 8.105 -8.418 -0.810 1.00 81.50 105 ARG A N 1
ATOM 832 C CA . ARG A 1 105 ? 9.558 -8.242 -0.841 1.00 81.50 105 ARG A CA 1
ATOM 833 C C . ARG A 1 105 ? 10.020 -7.807 -2.226 1.00 81.50 105 ARG A C 1
ATOM 835 O O . ARG A 1 105 ? 10.250 -8.631 -3.110 1.00 81.50 105 ARG A O 1
ATOM 842 N N . ASN A 1 106 ? 10.186 -6.504 -2.395 1.00 69.00 106 ASN A N 1
ATOM 843 C CA . ASN A 1 106 ? 10.861 -5.911 -3.537 1.00 69.00 106 ASN A CA 1
ATOM 844 C C . ASN A 1 106 ? 12.371 -5.763 -3.249 1.00 69.00 106 ASN A C 1
ATOM 846 O O . ASN A 1 106 ? 12.759 -5.440 -2.129 1.00 69.00 106 ASN A O 1
ATOM 850 N N . LYS A 1 107 ? 13.231 -5.992 -4.247 1.00 59.16 107 LYS A N 1
ATOM 851 C CA . LYS A 1 107 ? 14.640 -5.590 -4.182 1.00 59.16 107 LYS A CA 1
ATOM 852 C C . LYS A 1 107 ? 14.705 -4.088 -4.465 1.00 59.16 107 LYS A C 1
ATOM 854 O O . LYS A 1 107 ? 14.542 -3.718 -5.611 1.00 59.16 107 LYS A O 1
ATOM 859 N N . SER A 1 108 ? 14.970 -3.268 -3.446 1.00 55.62 108 SER A N 1
ATOM 860 C CA . SER A 1 108 ? 15.554 -1.909 -3.519 1.00 55.62 108 SER A CA 1
ATOM 861 C C . SER A 1 108 ? 15.020 -0.912 -4.574 1.00 55.62 108 SER A C 1
ATOM 863 O O . SER A 1 108 ? 15.688 0.083 -4.851 1.00 55.62 108 SER A O 1
ATOM 865 N N . GLU A 1 109 ? 13.851 -1.127 -5.170 1.00 68.19 109 GLU A N 1
ATOM 866 C CA . GLU A 1 109 ? 13.239 -0.162 -6.080 1.00 68.19 109 GLU A CA 1
ATOM 867 C C . GLU A 1 109 ? 12.312 0.752 -5.279 1.00 68.19 109 GLU A C 1
ATOM 869 O O . GLU A 1 109 ? 11.384 0.292 -4.605 1.00 68.19 109 GLU A O 1
ATOM 874 N N . ASN A 1 110 ? 12.558 2.059 -5.361 1.00 82.12 110 ASN A N 1
ATOM 875 C CA . ASN A 1 110 ? 11.687 3.056 -4.753 1.00 82.12 110 ASN A CA 1
ATOM 876 C C . ASN A 1 110 ? 10.315 2.994 -5.427 1.00 82.12 110 ASN A C 1
ATOM 878 O O . ASN A 1 110 ? 10.200 3.152 -6.642 1.00 82.12 110 ASN A O 1
ATOM 882 N N . THR A 1 111 ? 9.273 2.745 -4.635 1.00 88.00 111 THR A N 1
ATOM 883 C CA . THR A 1 111 ? 7.896 2.689 -5.135 1.00 88.00 111 THR A CA 1
ATOM 884 C C . THR A 1 111 ? 7.304 4.091 -5.110 1.00 88.00 111 THR A C 1
ATOM 886 O O . THR A 1 111 ? 7.234 4.717 -4.051 1.00 88.00 111 THR A O 1
ATOM 889 N N . GLN A 1 112 ? 6.901 4.582 -6.279 1.00 87.56 112 GLN A N 1
ATOM 890 C CA . GLN A 1 112 ? 6.349 5.921 -6.465 1.00 87.56 112 GLN A CA 1
ATOM 891 C C . GLN A 1 112 ? 4.819 5.932 -6.401 1.00 87.56 112 GLN A C 1
ATOM 893 O O . GLN A 1 112 ? 4.238 6.919 -5.961 1.00 87.56 112 GLN A O 1
ATOM 898 N N . ALA A 1 113 ? 4.163 4.848 -6.819 1.00 90.06 113 ALA A N 1
ATOM 899 C CA . ALA A 1 113 ? 2.712 4.724 -6.734 1.00 90.06 113 ALA A CA 1
ATOM 900 C C . ALA A 1 113 ? 2.276 3.277 -6.484 1.00 90.06 113 ALA A C 1
ATOM 902 O O . ALA A 1 113 ? 2.948 2.327 -6.895 1.00 90.06 113 ALA A O 1
ATOM 903 N N . LEU A 1 114 ? 1.119 3.133 -5.839 1.00 93.81 114 LEU A N 1
ATOM 904 C CA . LEU A 1 114 ? 0.449 1.867 -5.565 1.00 93.81 114 LEU A CA 1
ATOM 905 C C . LEU A 1 114 ? -1.007 1.951 -6.013 1.00 93.81 114 LEU A C 1
ATOM 907 O O . LEU A 1 114 ? -1.634 3.004 -5.917 1.00 93.81 114 LEU A O 1
ATOM 911 N N . SER A 1 115 ? -1.556 0.832 -6.467 1.00 94.81 115 SER A N 1
ATOM 912 C CA . SER A 1 115 ? -2.977 0.714 -6.775 1.00 94.81 115 SER A CA 1
ATOM 913 C C . SER A 1 115 ? -3.435 -0.727 -6.590 1.00 94.81 115 SER A C 1
ATOM 915 O O . SER A 1 115 ? -2.779 -1.665 -7.051 1.00 94.81 115 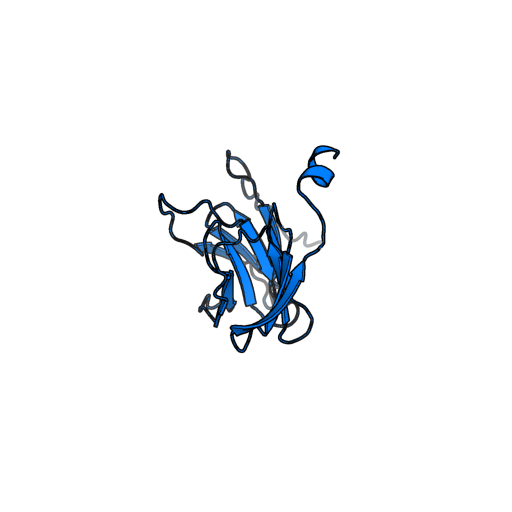SER A O 1
ATOM 917 N N . PHE A 1 116 ? -4.550 -0.903 -5.887 1.00 94.81 116 PHE A N 1
ATOM 918 C CA . PHE A 1 116 ? -5.269 -2.171 -5.856 1.00 94.81 116 PHE A CA 1
ATOM 919 C C . PHE A 1 116 ? -6.128 -2.296 -7.112 1.00 94.81 116 PHE A C 1
ATOM 921 O O . PHE A 1 116 ? -6.672 -1.303 -7.588 1.00 94.81 116 PHE A O 1
ATOM 928 N N . SER A 1 117 ? -6.278 -3.516 -7.621 1.00 91.31 117 SER A N 1
ATOM 929 C CA . SER A 1 117 ? -7.387 -3.827 -8.523 1.00 91.31 117 SER A CA 1
ATOM 930 C C . SER A 1 117 ? -8.540 -4.459 -7.751 1.00 91.31 117 SER A C 1
ATOM 932 O O . SER A 1 117 ? -8.413 -4.798 -6.573 1.00 91.31 117 SER A O 1
ATOM 934 N N . ASP A 1 118 ? -9.621 -4.752 -8.468 1.00 76.50 118 ASP A N 1
ATOM 935 C CA . ASP A 1 118 ? -10.597 -5.732 -8.015 1.00 76.50 118 ASP A CA 1
ATOM 936 C C . ASP A 1 118 ? -9.925 -7.101 -7.811 1.00 76.50 118 ASP A C 1
ATOM 938 O O . ASP A 1 118 ? -9.223 -7.607 -8.693 1.00 76.50 118 ASP A O 1
ATOM 942 N N . GLY A 1 119 ? -10.124 -7.698 -6.634 1.00 88.00 119 GLY A N 1
ATOM 943 C CA . GLY A 1 119 ? -9.605 -9.020 -6.279 1.00 88.00 119 GLY A CA 1
ATOM 944 C C . GLY A 1 119 ? -8.227 -9.005 -5.610 1.00 88.00 119 GLY A C 1
ATOM 945 O O . GLY A 1 119 ? -7.951 -8.223 -4.706 1.00 88.00 119 GLY A O 1
ATOM 946 N N . GLU A 1 120 ? -7.360 -9.938 -6.006 1.00 94.25 120 GLU A N 1
ATOM 947 C CA . GLU A 1 120 ? -6.120 -10.247 -5.277 1.00 94.25 120 GLU A CA 1
ATOM 948 C C . GLU A 1 120 ? -4.869 -9.556 -5.842 1.00 94.25 120 GLU A C 1
ATOM 950 O O . GLU A 1 120 ? -3.751 -9.968 -5.529 1.00 94.25 120 GLU A O 1
ATOM 955 N N . ILE A 1 121 ? -5.018 -8.530 -6.689 1.00 95.56 121 ILE A N 1
ATOM 956 C CA . ILE A 1 121 ? -3.887 -7.889 -7.372 1.00 95.56 121 ILE A CA 1
ATOM 957 C C . ILE A 1 121 ? -3.547 -6.532 -6.763 1.00 95.56 121 ILE A C 1
ATOM 959 O O . ILE A 1 121 ? -4.412 -5.692 -6.515 1.00 95.56 121 ILE A O 1
ATOM 963 N N . LEU A 1 122 ? -2.250 -6.320 -6.551 1.00 95.81 122 LEU A N 1
ATOM 964 C CA . LEU A 1 122 ? -1.671 -5.018 -6.246 1.00 95.81 122 LEU A CA 1
ATOM 965 C C . LEU A 1 122 ? -0.641 -4.674 -7.321 1.00 95.81 122 LEU A C 1
ATOM 967 O O . LEU A 1 122 ? 0.228 -5.488 -7.648 1.00 95.81 122 LEU A O 1
ATOM 971 N N . VAL A 1 123 ? -0.725 -3.459 -7.847 1.00 94.94 123 VAL A N 1
ATOM 972 C CA . VAL A 1 123 ? 0.218 -2.913 -8.821 1.00 94.94 123 VAL A CA 1
ATOM 973 C C . VAL A 1 123 ? 1.058 -1.836 -8.149 1.00 94.94 123 VAL A C 1
ATOM 975 O O . VAL A 1 123 ? 0.534 -0.961 -7.462 1.00 94.94 123 VAL A O 1
ATOM 978 N N . ALA A 1 124 ? 2.367 -1.909 -8.357 1.00 93.19 124 ALA A N 1
ATOM 979 C CA . ALA A 1 124 ? 3.338 -0.927 -7.903 1.00 93.19 124 ALA A CA 1
ATOM 980 C C . ALA A 1 124 ? 4.068 -0.331 -9.107 1.00 93.19 124 ALA A C 1
ATOM 982 O O . ALA A 1 124 ? 4.513 -1.078 -9.979 1.00 93.19 124 ALA A O 1
ATOM 983 N N . LEU A 1 125 ? 4.213 0.990 -9.135 1.00 91.50 125 LEU A N 1
ATOM 984 C CA . LEU A 1 125 ? 5.061 1.703 -10.088 1.00 91.50 125 LEU A CA 1
ATOM 985 C C . LEU A 1 125 ? 6.352 2.108 -9.378 1.00 91.50 125 LEU A C 1
ATOM 987 O O . LEU A 1 125 ? 6.295 2.812 -8.366 1.00 91.50 125 LEU A O 1
ATOM 991 N N . SER A 1 126 ? 7.501 1.669 -9.888 1.00 89.19 126 SER A N 1
ATOM 992 C CA . SER A 1 126 ? 8.795 2.136 -9.395 1.00 89.19 126 SER A CA 1
ATOM 993 C C . SER A 1 126 ? 9.160 3.510 -9.960 1.00 89.19 126 SER A C 1
ATOM 995 O O . SER A 1 126 ? 8.561 3.993 -10.921 1.00 89.19 126 SER A O 1
ATOM 997 N N . SER A 1 127 ? 10.113 4.175 -9.315 1.00 84.38 127 SER A N 1
ATOM 998 C CA . SER A 1 127 ? 10.641 5.464 -9.754 1.00 84.38 127 SER A CA 1
ATOM 999 C C . SER A 1 127 ? 11.708 5.312 -10.843 1.00 84.38 127 SER A C 1
ATOM 1001 O O . SER A 1 127 ? 12.068 4.206 -11.253 1.00 84.38 127 SER A O 1
ATOM 1003 N N . ALA A 1 128 ? 12.280 6.445 -11.261 1.00 80.94 128 ALA A N 1
ATOM 1004 C CA . ALA A 1 128 ? 13.451 6.473 -12.128 1.00 80.94 128 ALA A CA 1
ATOM 1005 C C . ALA A 1 128 ? 14.581 5.559 -11.597 1.00 80.94 128 ALA A C 1
ATOM 1007 O O . ALA A 1 128 ? 14.754 5.458 -10.374 1.00 80.94 128 ALA A O 1
ATOM 1008 N N . PRO A 1 129 ? 15.377 4.944 -12.493 1.00 79.44 129 PRO A N 1
ATOM 1009 C CA . PRO A 1 129 ? 15.386 5.165 -13.945 1.00 79.44 129 PRO A CA 1
ATOM 1010 C C . PRO A 1 129 ? 14.432 4.269 -14.752 1.00 79.44 129 PRO A C 1
ATOM 1012 O O . PRO A 1 129 ? 14.148 4.610 -15.896 1.00 79.44 129 PRO A O 1
ATOM 1015 N N . ASP A 1 130 ? 13.953 3.161 -14.181 1.00 78.44 130 ASP A N 1
ATOM 1016 C CA . ASP A 1 130 ? 13.328 2.075 -14.955 1.00 78.44 130 ASP A CA 1
ATOM 1017 C C . ASP A 1 130 ? 11.796 2.164 -15.038 1.00 78.44 130 ASP A C 1
ATOM 1019 O O . ASP A 1 130 ? 11.190 1.532 -15.908 1.00 78.44 130 ASP A O 1
ATOM 1023 N N . TYR A 1 131 ? 11.167 2.930 -14.132 1.00 86.69 131 TYR A N 1
ATOM 1024 C CA . TYR A 1 131 ? 9.716 3.159 -14.063 1.00 86.69 131 TYR A CA 1
ATOM 1025 C C . TYR A 1 131 ? 8.897 1.880 -14.289 1.00 86.69 131 TYR A C 1
ATOM 1027 O O . TYR A 1 131 ? 7.973 1.833 -15.102 1.00 86.69 131 TYR A O 1
ATOM 1035 N N . ALA A 1 132 ? 9.282 0.798 -13.622 1.00 89.56 132 ALA A N 1
ATOM 1036 C CA . ALA A 1 132 ? 8.728 -0.522 -13.851 1.00 89.56 132 ALA A CA 1
ATOM 1037 C C . ALA A 1 132 ? 7.382 -0.686 -13.136 1.00 89.56 132 ALA A C 1
ATOM 1039 O O . ALA A 1 132 ? 7.216 -0.316 -11.973 1.00 89.56 132 ALA A O 1
ATOM 1040 N N . LEU A 1 133 ? 6.427 -1.320 -13.813 1.00 92.06 133 LEU A N 1
ATOM 1041 C CA . LEU A 1 133 ? 5.184 -1.785 -13.212 1.00 92.06 133 LEU A CA 1
ATOM 1042 C C . LEU A 1 133 ? 5.381 -3.205 -12.692 1.00 92.06 133 LEU A C 1
ATOM 1044 O O . LEU A 1 133 ? 5.569 -4.140 -13.471 1.00 92.06 133 LEU A O 1
ATOM 1048 N N . THR A 1 134 ? 5.306 -3.386 -11.378 1.00 93.06 134 THR A N 1
ATOM 1049 C CA . THR A 1 134 ? 5.323 -4.710 -10.754 1.00 93.06 134 THR A CA 1
ATOM 1050 C C . THR A 1 134 ? 3.929 -5.090 -10.277 1.00 93.06 134 THR A C 1
ATOM 1052 O O . THR A 1 134 ? 3.301 -4.373 -9.503 1.00 93.06 134 THR A O 1
ATOM 1055 N N . ILE A 1 135 ? 3.463 -6.250 -10.730 1.00 94.50 135 ILE A N 1
ATOM 1056 C CA . ILE A 1 135 ? 2.157 -6.825 -10.428 1.00 94.50 135 ILE A CA 1
ATOM 1057 C C . ILE A 1 135 ? 2.348 -7.958 -9.422 1.00 94.50 135 ILE A C 1
ATOM 1059 O O . ILE A 1 135 ? 3.109 -8.903 -9.661 1.00 94.50 135 ILE A O 1
ATOM 1063 N N . TRP A 1 136 ? 1.624 -7.882 -8.315 1.00 95.31 136 TRP A N 1
ATOM 1064 C CA . TRP A 1 136 ? 1.655 -8.846 -7.223 1.00 95.31 136 TRP A CA 1
ATOM 1065 C C . TRP A 1 136 ? 0.287 -9.482 -7.037 1.00 95.31 136 TRP A C 1
ATOM 1067 O O . TRP A 1 136 ? -0.722 -8.791 -7.127 1.00 95.31 136 TRP A O 1
ATOM 1077 N N . ASN A 1 137 ? 0.258 -10.770 -6.695 1.00 95.38 137 ASN A N 1
ATOM 1078 C CA . ASN A 1 137 ? -0.868 -11.318 -5.956 1.00 95.38 137 ASN A CA 1
ATOM 1079 C C . ASN A 1 137 ? -0.616 -10.997 -4.479 1.00 95.38 137 ASN A C 1
ATOM 1081 O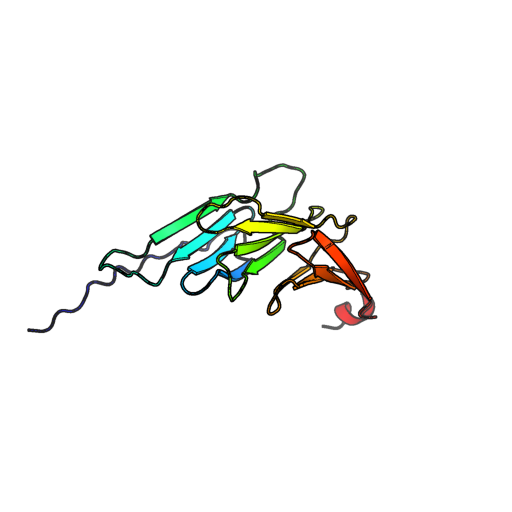 O . ASN A 1 137 ? 0.294 -11.566 -3.868 1.00 95.38 137 ASN A O 1
ATOM 1085 N N . TRP A 1 138 ? -1.362 -10.043 -3.927 1.00 93.94 138 TRP A N 1
ATOM 1086 C CA . TRP A 1 138 ? -1.090 -9.536 -2.586 1.00 93.94 138 TRP A CA 1
ATOM 1087 C C . TRP A 1 138 ? -1.443 -10.556 -1.502 1.00 93.94 138 TRP A C 1
ATOM 1089 O O . TRP A 1 138 ? -0.755 -10.618 -0.489 1.00 93.94 138 TRP A O 1
ATOM 1099 N N . LEU A 1 139 ? -2.441 -11.413 -1.728 1.00 92.75 139 LEU A N 1
ATOM 1100 C CA . LEU A 1 139 ? -2.865 -12.410 -0.744 1.00 92.75 139 LEU A CA 1
ATOM 1101 C C . LEU A 1 139 ? -1.789 -13.483 -0.521 1.00 92.75 139 LEU A C 1
ATOM 1103 O O . LEU A 1 139 ? -1.446 -13.815 0.609 1.00 92.75 139 LEU A O 1
ATOM 1107 N N . SER A 1 140 ? -1.214 -13.996 -1.608 1.00 93.25 140 SER A N 1
ATOM 1108 C CA . SER A 1 140 ? -0.133 -14.991 -1.568 1.00 93.25 140 SER A CA 1
ATOM 1109 C C . SER A 1 140 ? 1.262 -14.384 -1.401 1.00 93.25 140 SER A C 1
ATOM 1111 O O . SER A 1 140 ? 2.228 -15.118 -1.187 1.00 93.25 140 SER A O 1
ATOM 1113 N N . GLY A 1 141 ? 1.398 -13.066 -1.565 1.00 92.12 141 GLY A N 1
ATOM 1114 C CA . GLY A 1 141 ? 2.679 -12.360 -1.568 1.00 92.12 141 GLY A CA 1
ATOM 1115 C C . GLY A 1 141 ? 3.557 -12.632 -2.797 1.00 92.12 141 GLY A C 1
ATOM 1116 O O . GLY A 1 141 ? 4.731 -12.257 -2.813 1.00 92.12 141 GLY A O 1
ATOM 1117 N N . LYS A 1 142 ? 3.033 -13.302 -3.832 1.00 92.62 142 LYS A N 1
ATOM 1118 C CA . LYS A 1 142 ? 3.809 -13.681 -5.020 1.00 92.62 142 LYS A CA 1
ATOM 1119 C C . LYS A 1 142 ? 3.873 -12.547 -6.036 1.00 92.62 142 LYS A C 1
ATOM 1121 O O . LYS A 1 142 ? 2.851 -11.988 -6.432 1.00 92.62 142 LYS A O 1
ATOM 1126 N N . LYS A 1 143 ? 5.080 -12.273 -6.536 1.00 94.12 143 LYS A N 1
ATOM 1127 C CA . LYS A 1 143 ? 5.281 -11.428 -7.718 1.00 94.12 143 LYS A CA 1
ATOM 1128 C C . LYS A 1 143 ? 4.794 -12.189 -8.946 1.00 94.12 143 LYS A C 1
ATOM 1130 O O . LYS A 1 143 ? 5.303 -13.271 -9.227 1.00 94.12 143 LYS A O 1
ATOM 1135 N N . LEU A 1 144 ? 3.821 -11.636 -9.660 1.00 94.06 144 LEU A N 1
ATOM 1136 C CA . LEU A 1 144 ? 3.266 -12.253 -10.863 1.00 94.06 144 LEU A CA 1
ATOM 1137 C C . LEU A 1 144 ? 4.023 -11.809 -12.109 1.00 94.06 144 LEU A C 1
ATOM 1139 O O . LEU A 1 144 ? 4.330 -12.627 -12.973 1.00 94.06 144 LEU A O 1
ATOM 1143 N N . ARG A 1 145 ? 4.313 -10.507 -12.214 1.00 93.81 145 ARG A N 1
ATOM 1144 C CA . ARG A 1 145 ? 4.967 -9.939 -13.394 1.00 93.81 145 ARG A CA 1
ATOM 1145 C C . ARG A 1 145 ? 5.652 -8.616 -13.080 1.00 93.81 145 ARG A C 1
ATOM 1147 O O . ARG A 1 145 ? 5.176 -7.867 -12.236 1.00 93.81 145 ARG A O 1
ATOM 1154 N N . THR A 1 146 ? 6.710 -8.312 -13.821 1.00 92.38 146 THR A N 1
ATOM 1155 C CA . THR A 1 146 ? 7.275 -6.964 -13.928 1.00 92.38 146 THR A CA 1
ATOM 1156 C C . THR A 1 146 ? 7.262 -6.554 -15.397 1.00 92.38 146 THR A C 1
ATOM 1158 O O . THR A 1 146 ? 7.596 -7.358 -16.269 1.00 92.38 146 THR A O 1
ATOM 1161 N N . VAL A 1 147 ? 6.822 -5.330 -15.671 1.00 91.69 147 VAL A N 1
ATOM 1162 C CA . VAL A 1 147 ? 6.714 -4.744 -17.007 1.00 91.69 147 VAL A CA 1
ATOM 1163 C C . VAL A 1 147 ? 7.469 -3.422 -16.995 1.00 91.69 147 VAL A C 1
ATOM 1165 O O . VAL A 1 147 ? 7.119 -2.519 -16.242 1.00 91.69 147 VAL A O 1
ATOM 1168 N N . LEU A 1 148 ? 8.507 -3.307 -17.819 1.00 88.12 148 LEU A N 1
ATOM 1169 C CA . LEU A 1 148 ? 9.206 -2.040 -18.018 1.00 88.12 148 LEU A CA 1
ATOM 1170 C C . LEU A 1 148 ? 8.322 -1.124 -18.863 1.00 88.12 148 LEU A C 1
ATOM 1172 O O . LEU A 1 148 ? 7.799 -1.549 -19.893 1.00 88.12 148 LEU A O 1
ATOM 1176 N N . THR A 1 149 ? 8.141 0.122 -18.430 1.00 81.50 149 THR A N 1
ATOM 1177 C CA . THR A 1 149 ? 7.311 1.093 -19.164 1.00 81.50 149 THR A CA 1
ATOM 1178 C C . THR A 1 149 ? 8.036 1.694 -20.369 1.00 81.50 149 THR A C 1
ATOM 1180 O O . THR A 1 149 ? 7.413 2.396 -21.158 1.00 81.50 149 THR A O 1
ATOM 1183 N N . ASN A 1 150 ? 9.335 1.402 -20.533 1.00 79.12 150 ASN A N 1
ATOM 1184 C CA . ASN A 1 150 ? 10.246 2.010 -21.513 1.00 79.12 150 ASN A CA 1
ATOM 1185 C C . ASN A 1 150 ? 10.358 3.540 -21.400 1.00 79.12 150 ASN A C 1
ATOM 1187 O O . ASN A 1 150 ? 10.958 4.170 -22.266 1.00 79.12 150 ASN A O 1
ATOM 1191 N N . ILE A 1 151 ? 9.810 4.132 -20.336 1.00 76.06 151 ILE A N 1
ATOM 1192 C CA . ILE A 1 151 ? 10.008 5.537 -20.003 1.00 76.06 151 ILE A CA 1
ATOM 1193 C C . ILE A 1 151 ? 11.416 5.635 -19.436 1.00 76.06 151 ILE A C 1
ATOM 1195 O O . ILE A 1 151 ? 11.721 5.006 -18.426 1.00 76.06 151 ILE A O 1
ATOM 1199 N N . THR A 1 152 ? 12.284 6.393 -20.096 1.00 64.56 152 THR A N 1
ATOM 1200 C CA . THR A 1 152 ? 13.627 6.655 -19.572 1.00 64.56 152 THR A CA 1
ATOM 1201 C C . THR A 1 152 ? 13.663 8.028 -18.918 1.00 64.56 152 THR A C 1
ATOM 1203 O O . THR A 1 152 ? 12.875 8.916 -19.244 1.00 64.56 152 THR A O 1
ATOM 1206 N N . SER A 1 153 ? 14.597 8.233 -17.989 1.00 57.56 153 SER A N 1
ATOM 1207 C CA . SER A 1 153 ? 14.750 9.509 -17.273 1.00 57.56 153 SER A CA 1
ATOM 1208 C C . SER A 1 153 ? 14.988 10.725 -18.186 1.00 57.56 153 SER A C 1
ATOM 1210 O O . SER A 1 153 ? 14.803 11.856 -17.736 1.00 57.56 153 SER A O 1
ATOM 1212 N N . LEU A 1 154 ? 15.356 10.523 -19.461 1.00 56.22 154 LEU A N 1
ATOM 1213 C CA . LEU A 1 154 ? 15.464 11.602 -20.446 1.00 56.22 154 LEU A CA 1
ATOM 1214 C C . LEU A 1 154 ? 14.107 12.241 -20.777 1.00 56.22 154 LEU A C 1
ATOM 1216 O O . LEU A 1 154 ? 14.053 13.456 -20.958 1.00 56.22 154 LEU A O 1
ATOM 1220 N N . ASP A 1 155 ? 13.026 11.461 -20.804 1.00 55.75 155 ASP A N 1
ATOM 1221 C CA . ASP A 1 155 ? 11.706 11.944 -21.230 1.00 55.75 155 ASP A CA 1
ATOM 1222 C C . ASP A 1 155 ? 11.019 12.797 -20.151 1.00 55.75 155 ASP A C 1
ATOM 1224 O O . ASP A 1 155 ? 10.189 13.650 -20.458 1.00 55.75 155 ASP A O 1
ATOM 1228 N N . GLN A 1 156 ? 11.397 12.623 -18.878 1.00 53.50 156 GLN A N 1
ATOM 1229 C CA . GLN A 1 156 ? 10.841 13.398 -17.761 1.00 53.50 156 GLN A CA 1
ATOM 1230 C C . GLN A 1 156 ? 11.508 14.762 -17.558 1.00 53.50 156 GLN A C 1
ATOM 1232 O O . GLN A 1 156 ? 10.903 15.636 -16.952 1.00 53.50 156 GLN A O 1
ATOM 1237 N N . LYS A 1 157 ? 12.726 14.986 -18.073 1.00 49.34 157 LYS A N 1
ATOM 1238 C CA . LYS A 1 157 ? 13.427 16.278 -17.923 1.00 49.34 157 LYS A CA 1
ATOM 1239 C C . LYS A 1 157 ? 12.840 17.391 -18.812 1.00 49.34 157 LYS A C 1
ATOM 1241 O O . LYS A 1 157 ? 13.276 18.535 -18.720 1.00 49.34 157 LYS A O 1
ATOM 1246 N N . LEU A 1 158 ? 11.893 17.046 -19.686 1.00 46.56 158 LEU A N 1
ATOM 1247 C CA . LEU A 1 158 ? 11.231 17.946 -20.634 1.00 46.56 158 LEU A CA 1
ATOM 1248 C C . LEU A 1 158 ? 9.805 18.353 -20.212 1.00 46.56 158 LEU A C 1
ATOM 1250 O O . LEU A 1 158 ? 9.135 19.036 -20.986 1.00 46.56 158 LEU A O 1
ATOM 1254 N N . MET A 1 159 ? 9.349 17.963 -19.016 1.00 39.78 159 MET A N 1
ATOM 1255 C CA . MET A 1 159 ? 8.090 18.419 -18.405 1.00 39.78 159 MET A CA 1
ATOM 1256 C C . MET A 1 159 ? 8.367 19.271 -17.170 1.00 39.78 159 MET A C 1
ATOM 1258 O O . MET A 1 159 ? 7.599 20.235 -16.963 1.00 39.78 159 MET A O 1
#

Sequence (159 aa):
MDRTADNETRWIKLGGQDQMKNIFFVGKDVVAVSQSFNIHFLKYKNEEKGSPQFLTYDVFKEDDEVEGITCVAGHEGLPMFATAMTKAQIQLFSYPTFAQVTTLRNKSENTQALSFSDGEILVALSSAPDYALTIWNWLSGKKLRTVLTNITSLDQKLM

Organism: Ladona fulva (NCBI:txid123851)